Protein AF-A0AAD0VT19-F1 (afdb_monomer_lite)

Structure (mmCIF, N/CA/C/O backbone):
data_AF-A0AAD0VT19-F1
#
_entry.id   AF-A0AAD0VT19-F1
#
loop_
_atom_site.group_PDB
_atom_site.id
_atom_site.type_symbol
_atom_site.label_atom_id
_atom_site.label_alt_id
_atom_site.label_comp_id
_atom_site.label_asym_id
_atom_site.label_entity_id
_atom_site.label_seq_id
_atom_site.pdbx_PDB_ins_code
_atom_site.Cartn_x
_atom_site.Cartn_y
_atom_site.Cartn_z
_atom_site.occupancy
_atom_site.B_iso_or_equiv
_atom_site.auth_seq_id
_atom_site.auth_comp_id
_atom_site.auth_asym_id
_atom_site.auth_atom_id
_atom_site.pdbx_PDB_model_num
ATOM 1 N N . MET A 1 1 ? 23.596 2.247 40.810 1.00 41.59 1 MET A N 1
ATOM 2 C CA . MET A 1 1 ? 23.593 2.130 39.340 1.00 41.59 1 MET A CA 1
ATOM 3 C C . MET A 1 1 ? 22.246 1.527 39.003 1.00 41.59 1 MET A C 1
ATOM 5 O O . MET A 1 1 ? 22.021 0.387 39.373 1.00 41.59 1 MET A O 1
ATOM 9 N N . SER A 1 2 ? 21.302 2.337 38.525 1.00 42.03 2 SER A N 1
ATOM 10 C CA . SER A 1 2 ? 19.960 1.854 38.188 1.00 42.03 2 SER A CA 1
ATOM 11 C C . SER A 1 2 ? 19.934 1.602 36.694 1.00 42.03 2 SER A C 1
ATOM 13 O O . SER A 1 2 ? 19.889 2.554 35.915 1.00 42.03 2 SER A O 1
ATOM 15 N N . ASP A 1 3 ? 20.003 0.331 36.319 1.00 47.75 3 ASP A N 1
ATOM 16 C CA . ASP A 1 3 ? 19.773 -0.107 34.953 1.00 47.75 3 ASP A CA 1
ATOM 17 C C . ASP A 1 3 ? 18.311 0.183 34.607 1.00 47.75 3 ASP A C 1
ATOM 19 O O . ASP A 1 3 ? 17.385 -0.477 35.079 1.00 47.75 3 ASP A O 1
ATOM 23 N N . LYS A 1 4 ? 18.091 1.241 33.822 1.00 51.31 4 LYS A N 1
ATOM 24 C CA . LYS A 1 4 ? 16.814 1.464 33.149 1.00 51.31 4 LYS A CA 1
ATOM 25 C C . LYS A 1 4 ? 16.736 0.448 32.017 1.00 51.31 4 LYS A C 1
ATOM 27 O O . LYS A 1 4 ? 17.218 0.711 30.920 1.00 51.31 4 LYS A O 1
ATOM 32 N N . ILE A 1 5 ? 16.163 -0.715 32.302 1.00 57.84 5 ILE A N 1
ATOM 33 C CA . ILE A 1 5 ? 15.676 -1.611 31.255 1.00 57.84 5 ILE A CA 1
ATOM 34 C C . ILE A 1 5 ? 14.582 -0.821 30.521 1.00 57.84 5 ILE A C 1
ATOM 36 O O . ILE A 1 5 ? 13.631 -0.390 31.181 1.00 57.84 5 ILE A O 1
ATOM 40 N N . PRO A 1 6 ? 14.713 -0.545 29.213 1.00 48.94 6 PRO A N 1
ATOM 41 C CA . PRO A 1 6 ? 13.626 0.061 28.462 1.00 48.94 6 PRO A CA 1
ATOM 42 C C . PRO A 1 6 ? 12.436 -0.895 28.531 1.00 48.94 6 PRO A C 1
ATOM 44 O O . PRO A 1 6 ? 12.586 -2.084 28.254 1.00 48.94 6 PRO A O 1
ATOM 47 N N . ASN A 1 7 ? 11.279 -0.392 28.954 1.00 47.41 7 ASN A N 1
ATOM 48 C CA . ASN A 1 7 ? 10.055 -1.175 28.999 1.00 47.41 7 ASN A CA 1
ATOM 49 C C . ASN A 1 7 ? 9.735 -1.629 27.565 1.00 47.41 7 ASN A C 1
ATOM 51 O O . ASN A 1 7 ? 9.584 -0.780 26.690 1.00 47.41 7 ASN A O 1
ATOM 55 N N . GLU A 1 8 ? 9.641 -2.936 27.304 1.00 49.03 8 GLU A N 1
ATOM 56 C CA . GLU A 1 8 ? 9.376 -3.489 25.960 1.00 49.03 8 GLU A CA 1
ATOM 57 C C . GLU A 1 8 ? 8.073 -2.946 25.338 1.00 49.03 8 GLU A C 1
ATOM 59 O O . GLU A 1 8 ? 7.914 -2.924 24.117 1.00 49.03 8 GLU A O 1
ATOM 64 N N . GLN A 1 9 ? 7.168 -2.416 26.165 1.00 44.31 9 GLN A N 1
ATOM 65 C CA . GLN A 1 9 ? 5.968 -1.705 25.721 1.00 44.31 9 GLN A CA 1
ATOM 66 C C . GLN A 1 9 ? 6.272 -0.336 25.076 1.00 44.31 9 GLN A C 1
ATOM 68 O O . GLN A 1 9 ? 5.651 0.012 24.079 1.00 44.31 9 GLN A O 1
ATOM 73 N N . GLU A 1 10 ? 7.279 0.401 25.555 1.00 39.97 10 GLU A N 1
ATOM 74 C CA . GLU A 1 10 ? 7.649 1.738 25.049 1.00 39.97 10 GLU A CA 1
ATOM 75 C C . GLU A 1 10 ? 8.490 1.661 23.757 1.00 39.97 10 GLU A C 1
ATOM 77 O O . GLU A 1 10 ? 8.476 2.568 22.920 1.00 39.97 10 GLU A O 1
ATOM 82 N N . THR A 1 11 ? 9.218 0.556 23.560 1.00 42.25 11 THR A N 1
ATOM 83 C CA . THR A 1 11 ? 10.018 0.298 22.350 1.00 42.25 11 THR A CA 1
ATOM 84 C C . THR A 1 11 ? 9.158 -0.124 21.158 1.00 42.25 11 THR A C 1
ATOM 86 O O . THR A 1 11 ? 9.530 0.132 20.014 1.00 42.25 11 THR A O 1
ATOM 89 N N . THR A 1 12 ? 7.994 -0.726 21.410 1.00 41.53 12 THR A N 1
ATOM 90 C CA . THR A 1 12 ? 7.072 -1.190 20.361 1.00 41.53 12 THR A CA 1
ATOM 91 C C . THR A 1 12 ? 6.169 -0.054 19.855 1.00 41.53 12 THR A C 1
ATOM 93 O O . THR A 1 12 ? 5.884 0.027 18.660 1.00 41.53 12 THR A O 1
ATOM 96 N N . GLU A 1 13 ? 5.824 0.903 20.726 1.00 40.66 13 GLU A N 1
ATOM 97 C CA . GLU A 1 13 ? 5.010 2.090 20.406 1.00 40.66 13 GLU A CA 1
ATOM 98 C C . GLU A 1 13 ? 5.676 3.078 19.431 1.00 40.66 13 GLU A C 1
ATOM 100 O O . GLU A 1 13 ? 4.986 3.838 18.751 1.00 40.66 13 GLU A O 1
ATOM 105 N N . ARG A 1 14 ? 7.012 3.075 19.308 1.00 40.44 14 ARG A N 1
ATOM 106 C CA . ARG A 1 14 ? 7.734 3.996 18.406 1.00 40.44 14 ARG A CA 1
ATOM 107 C C . ARG A 1 14 ? 8.129 3.409 17.053 1.00 40.44 14 ARG A C 1
ATOM 109 O O . ARG A 1 14 ? 8.577 4.168 16.197 1.00 40.44 14 ARG A O 1
ATOM 116 N N . VAL A 1 15 ? 7.969 2.102 16.839 1.00 46.94 15 VAL A N 1
ATOM 117 C CA . VAL A 1 15 ? 8.497 1.418 15.639 1.00 46.94 15 VAL A CA 1
ATOM 118 C C . VAL A 1 15 ? 7.383 0.915 14.695 1.00 46.94 15 VAL A C 1
ATOM 120 O O . VAL A 1 15 ? 7.654 0.699 13.519 1.00 46.94 15 VAL A O 1
ATOM 123 N N . TYR A 1 16 ? 6.119 0.848 15.148 1.00 43.94 16 TYR A N 1
ATOM 124 C CA . TYR A 1 16 ? 4.964 0.287 14.407 1.00 43.94 16 TYR A CA 1
ATOM 125 C C . TYR A 1 16 ? 3.717 1.194 14.378 1.00 43.94 16 TYR A C 1
ATOM 127 O O . TYR A 1 16 ? 2.593 0.708 14.421 1.00 43.94 16 TYR A O 1
ATOM 135 N N . GLY A 1 17 ? 3.895 2.515 14.350 1.00 48.62 17 GLY A N 1
ATOM 136 C CA . GLY A 1 17 ? 2.885 3.515 14.740 1.00 48.62 17 GLY A CA 1
ATOM 137 C C . GLY A 1 17 ? 1.573 3.664 13.943 1.00 48.62 17 GLY A C 1
ATOM 138 O O . GLY A 1 17 ? 1.091 4.787 13.877 1.00 48.62 17 GLY A O 1
ATOM 139 N N . CYS A 1 18 ? 0.991 2.615 13.360 1.00 70.56 18 CYS A N 1
ATOM 140 C CA . CYS A 1 18 ? -0.429 2.541 13.001 1.00 70.56 18 CYS A CA 1
ATOM 141 C C . CYS A 1 18 ? -0.787 1.078 12.675 1.00 70.56 18 CYS A C 1
ATOM 143 O O . CYS A 1 18 ? -0.039 0.415 11.954 1.00 70.56 18 CYS A O 1
ATOM 145 N N . ALA A 1 19 ? -1.931 0.572 13.146 1.00 89.88 19 ALA A N 1
ATOM 146 C CA . ALA A 1 19 ? -2.447 -0.739 12.735 1.00 89.88 19 ALA A CA 1
ATOM 147 C C . ALA A 1 19 ? -2.610 -0.844 11.199 1.00 89.88 19 ALA A C 1
ATOM 149 O O . ALA A 1 19 ? -2.417 -1.914 10.625 1.00 89.88 19 ALA A O 1
ATOM 150 N N . ILE A 1 20 ? -2.816 0.291 10.520 1.00 93.12 20 ILE A N 1
ATOM 151 C CA . ILE A 1 20 ? -2.790 0.405 9.057 1.00 93.12 20 ILE A CA 1
ATOM 152 C C . ILE A 1 20 ? -1.402 0.085 8.487 1.00 93.12 20 ILE A C 1
ATOM 154 O O . ILE A 1 20 ? -1.311 -0.616 7.487 1.00 93.12 20 ILE A O 1
ATOM 158 N N . THR A 1 21 ? -0.304 0.543 9.102 1.00 95.06 21 THR A N 1
ATOM 159 C CA . THR A 1 21 ? 1.059 0.228 8.626 1.00 95.06 21 THR A CA 1
ATOM 160 C C . THR A 1 21 ? 1.273 -1.281 8.578 1.00 95.06 21 THR A C 1
ATOM 162 O O . THR A 1 21 ? 1.787 -1.796 7.587 1.00 95.06 21 THR A O 1
ATOM 165 N N . ALA A 1 22 ? 0.864 -1.992 9.634 1.00 94.44 22 ALA A N 1
ATOM 166 C CA . ALA A 1 22 ? 0.950 -3.447 9.682 1.00 94.44 22 ALA A CA 1
ATOM 167 C C . ALA A 1 22 ? 0.096 -4.089 8.578 1.00 94.44 22 ALA A C 1
ATOM 169 O O . ALA A 1 22 ? 0.621 -4.889 7.804 1.00 94.44 22 ALA A O 1
ATOM 170 N N . ALA A 1 23 ? -1.161 -3.656 8.432 1.00 96.06 23 ALA A N 1
ATOM 171 C CA . ALA A 1 23 ? -2.057 -4.138 7.383 1.00 96.06 23 ALA A CA 1
ATOM 172 C C . ALA A 1 23 ? -1.467 -3.936 5.975 1.00 96.06 23 ALA A C 1
ATOM 174 O O . ALA A 1 23 ? -1.476 -4.854 5.159 1.00 96.06 23 ALA A O 1
ATOM 175 N N . VAL A 1 24 ? -0.884 -2.766 5.693 1.00 97.25 24 VAL A N 1
ATOM 176 C CA . VAL A 1 24 ? -0.245 -2.459 4.403 1.00 97.25 24 VAL A CA 1
ATOM 177 C C . VAL A 1 24 ? 0.985 -3.332 4.166 1.00 97.25 24 VAL A C 1
ATOM 179 O O . VAL A 1 24 ? 1.164 -3.847 3.065 1.00 97.25 24 VAL A O 1
ATOM 182 N N . ILE A 1 25 ? 1.828 -3.537 5.181 1.00 97.56 25 ILE A N 1
ATOM 183 C CA . ILE A 1 25 ? 2.981 -4.442 5.073 1.00 97.56 25 ILE A CA 1
ATOM 184 C C . ILE A 1 25 ? 2.512 -5.862 4.739 1.00 97.56 25 ILE A C 1
ATOM 186 O O . ILE A 1 25 ? 3.105 -6.516 3.879 1.00 97.56 25 ILE A O 1
ATOM 190 N N . ASP A 1 26 ? 1.459 -6.340 5.396 1.00 97.75 26 ASP A N 1
ATOM 191 C CA . ASP A 1 26 ? 0.927 -7.676 5.152 1.00 97.75 26 ASP A CA 1
ATOM 192 C C . A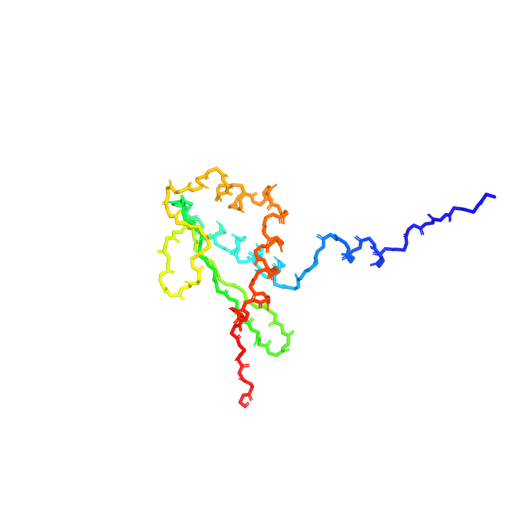SP A 1 26 ? 0.275 -7.791 3.767 1.00 97.75 26 ASP A C 1
ATOM 194 O O . ASP A 1 26 ? 0.503 -8.788 3.081 1.00 97.75 26 ASP A O 1
ATOM 198 N N . ALA A 1 27 ? -0.396 -6.741 3.281 1.00 98.06 27 ALA A N 1
ATOM 199 C CA . ALA A 1 27 ? -0.889 -6.661 1.905 1.00 98.06 27 ALA A CA 1
ATOM 200 C C . ALA A 1 27 ? 0.249 -6.743 0.873 1.00 98.06 27 ALA A C 1
ATOM 202 O O . ALA A 1 27 ? 0.149 -7.482 -0.107 1.00 98.06 27 ALA A O 1
ATOM 203 N N . ILE A 1 28 ? 1.366 -6.044 1.113 1.00 98.38 28 ILE A N 1
ATOM 204 C CA . ILE A 1 28 ? 2.551 -6.103 0.244 1.00 98.38 28 ILE A CA 1
ATOM 205 C C . ILE A 1 28 ? 3.148 -7.515 0.252 1.00 98.38 28 ILE A C 1
ATOM 207 O O . ILE A 1 28 ? 3.495 -8.047 -0.805 1.00 98.38 28 ILE A O 1
ATOM 211 N N . LYS A 1 29 ? 3.254 -8.160 1.420 1.00 98.25 29 LYS A N 1
ATOM 212 C CA . LYS A 1 29 ? 3.722 -9.552 1.510 1.00 98.25 29 LYS A CA 1
ATOM 213 C C . LYS A 1 29 ? 2.803 -10.509 0.750 1.00 98.25 29 LYS A C 1
ATOM 215 O O . LYS A 1 29 ? 3.321 -11.351 0.017 1.00 98.25 29 LYS A O 1
ATOM 220 N N . ASP A 1 30 ? 1.481 -10.383 0.892 1.00 98.31 30 ASP A N 1
ATOM 221 C CA . ASP A 1 30 ? 0.512 -11.205 0.153 1.00 98.31 30 ASP A CA 1
ATOM 222 C C . ASP A 1 30 ? 0.669 -11.001 -1.359 1.00 98.31 30 ASP A C 1
ATOM 224 O O . ASP A 1 30 ? 0.863 -11.973 -2.093 1.00 98.31 30 ASP A O 1
ATOM 228 N N . TYR A 1 31 ? 0.725 -9.7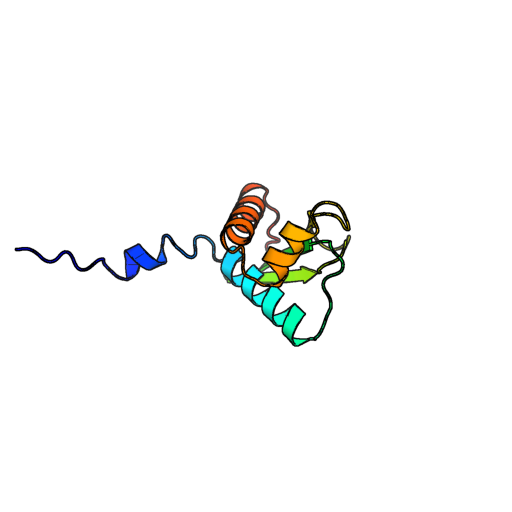45 -1.814 1.00 98.06 31 TYR A N 1
ATOM 229 C CA . TYR A 1 31 ? 0.963 -9.390 -3.216 1.00 98.06 31 TYR A CA 1
ATOM 230 C C . TYR A 1 31 ? 2.229 -10.069 -3.771 1.00 98.06 31 TYR A C 1
ATOM 232 O O . TYR A 1 31 ? 2.193 -10.705 -4.829 1.00 98.06 31 TYR A O 1
ATOM 240 N N . LYS A 1 32 ? 3.343 -10.018 -3.025 1.00 96.75 32 LYS A N 1
ATOM 241 C CA . LYS A 1 32 ? 4.604 -10.686 -3.397 1.00 96.75 32 LYS A CA 1
ATOM 242 C C . LYS A 1 32 ? 4.493 -12.205 -3.392 1.00 96.75 32 LYS A C 1
ATOM 244 O O . LYS A 1 32 ? 5.042 -12.855 -4.279 1.00 96.75 32 LYS A O 1
ATOM 249 N N . SER A 1 33 ? 3.796 -12.781 -2.414 1.00 97.62 33 SER A N 1
ATOM 250 C CA . SER A 1 33 ? 3.629 -14.234 -2.294 1.00 97.62 33 SER A CA 1
ATOM 251 C C . SER A 1 33 ? 2.896 -14.841 -3.495 1.00 97.62 33 SER A C 1
ATOM 253 O O . SER A 1 33 ? 3.163 -15.978 -3.878 1.00 97.62 33 SER A O 1
ATOM 255 N N . ARG A 1 34 ? 2.040 -14.044 -4.147 1.00 97.00 34 ARG A N 1
ATOM 256 C CA . ARG A 1 34 ? 1.323 -14.393 -5.381 1.00 97.00 34 ARG A CA 1
ATOM 257 C C . ARG A 1 34 ? 2.177 -14.252 -6.647 1.00 97.00 34 ARG A C 1
ATOM 259 O O . ARG A 1 34 ? 1.711 -14.585 -7.734 1.00 97.00 34 ARG A O 1
ATOM 266 N N . GLY A 1 35 ? 3.420 -13.781 -6.524 1.00 97.00 35 GLY A N 1
ATOM 267 C CA . GLY A 1 35 ? 4.360 -13.615 -7.634 1.00 97.00 35 GLY A CA 1
ATOM 268 C C . GLY A 1 35 ? 4.049 -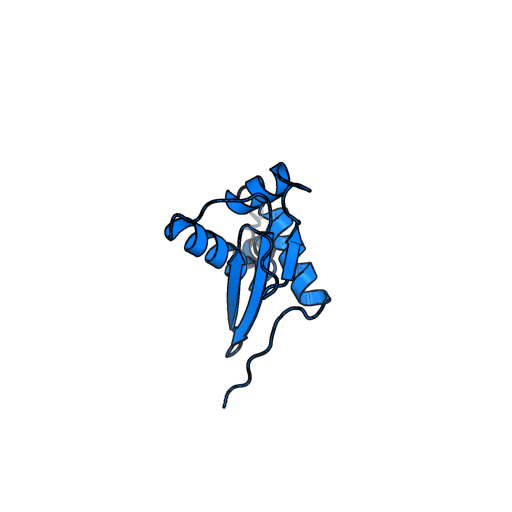12.426 -8.545 1.00 97.00 35 GLY A C 1
ATOM 269 O O . GLY A 1 35 ? 4.504 -12.398 -9.689 1.00 97.00 35 GLY A O 1
ATOM 270 N N . TRP A 1 36 ? 3.257 -11.461 -8.077 1.00 97.31 36 TRP A N 1
ATOM 271 C CA . TRP A 1 36 ? 2.897 -10.296 -8.876 1.00 97.31 36 TRP A CA 1
ATOM 272 C C . TRP A 1 36 ? 4.043 -9.274 -8.934 1.00 97.31 36 TRP A C 1
ATOM 274 O O . TRP A 1 36 ? 4.688 -9.018 -7.918 1.00 97.31 36 TRP A O 1
ATOM 284 N N . PRO A 1 37 ? 4.328 -8.685 -10.112 1.00 95.00 37 PRO A N 1
ATOM 285 C CA . PRO A 1 37 ? 5.478 -7.807 -10.287 1.00 95.00 37 PRO A CA 1
ATOM 286 C C . PRO A 1 37 ? 5.215 -6.388 -9.773 1.00 95.00 37 PRO A C 1
ATOM 288 O O . PRO A 1 37 ? 4.071 -5.929 -9.716 1.00 95.00 37 PRO A O 1
ATOM 291 N N . ASN A 1 38 ? 6.305 -5.672 -9.498 1.00 95.31 38 ASN A N 1
ATOM 292 C CA . ASN A 1 38 ? 6.303 -4.220 -9.377 1.00 95.31 38 ASN A CA 1
ATOM 293 C C . ASN A 1 38 ? 6.292 -3.583 -10.779 1.00 95.31 38 ASN A C 1
ATOM 295 O O . ASN A 1 38 ? 7.211 -3.824 -11.563 1.00 95.31 38 ASN A O 1
ATOM 299 N N . ARG A 1 39 ? 5.263 -2.791 -11.102 1.00 94.75 39 ARG A N 1
ATOM 300 C CA . ARG A 1 39 ? 5.126 -2.055 -12.373 1.00 94.75 39 ARG A CA 1
ATOM 301 C C . ARG A 1 39 ? 5.418 -0.558 -12.232 1.00 94.75 39 ARG A C 1
ATOM 303 O O . ARG A 1 39 ? 5.163 0.192 -1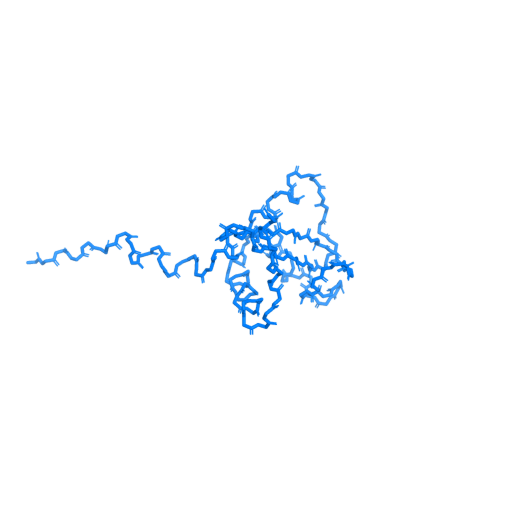3.161 1.00 94.75 39 ARG A O 1
ATOM 310 N N . GLY A 1 40 ? 5.967 -0.130 -11.096 1.00 93.50 40 GLY A N 1
ATOM 311 C CA . GLY A 1 40 ? 6.419 1.244 -10.881 1.00 93.50 40 GLY A CA 1
ATOM 312 C C . GLY A 1 40 ? 5.358 2.197 -10.334 1.00 93.50 40 GLY A C 1
ATOM 313 O O . GLY A 1 40 ? 5.685 3.355 -10.115 1.00 93.50 40 GLY A O 1
ATOM 314 N N . GLY A 1 41 ? 4.132 1.729 -10.081 1.00 96.06 41 GLY A N 1
ATOM 315 C CA . GLY A 1 41 ? 3.107 2.461 -9.328 1.00 96.06 41 GLY A CA 1
ATOM 316 C C . GLY A 1 41 ? 2.875 1.848 -7.947 1.00 96.06 41 GLY A C 1
ATOM 317 O O . GLY A 1 41 ? 3.350 0.748 -7.663 1.00 96.06 41 GLY A O 1
ATOM 318 N N . PHE A 1 42 ? 2.125 2.536 -7.089 1.00 97.69 42 PHE A N 1
ATOM 319 C CA . PHE A 1 42 ? 1.643 1.976 -5.826 1.00 97.69 42 PHE A CA 1
ATOM 320 C C . PHE A 1 42 ? 0.251 2.513 -5.513 1.00 97.69 42 PHE A C 1
ATOM 322 O O . PHE A 1 42 ? 0.068 3.717 -5.316 1.00 97.69 42 PHE A O 1
ATOM 329 N N . SER A 1 43 ? -0.709 1.601 -5.433 1.00 97.81 43 SER A N 1
ATOM 330 C CA . SER A 1 43 ? -2.093 1.880 -5.067 1.00 97.81 43 SER A CA 1
ATOM 331 C C . SER A 1 43 ? -2.476 1.021 -3.867 1.00 97.81 43 SER A C 1
ATOM 333 O O . SER A 1 43 ? -2.035 -0.126 -3.757 1.00 97.81 43 SER A O 1
ATOM 335 N N . VAL A 1 44 ? -3.266 1.564 -2.946 1.00 97.50 44 VAL A N 1
ATOM 336 C CA . VAL A 1 44 ? -3.636 0.884 -1.701 1.00 97.50 44 VAL A CA 1
ATOM 337 C C . VAL A 1 44 ? -5.064 1.232 -1.302 1.00 97.50 44 VAL A C 1
ATOM 339 O O . VAL A 1 44 ? -5.516 2.361 -1.481 1.00 97.50 44 VAL A O 1
ATOM 342 N N . ALA A 1 45 ? -5.780 0.255 -0.763 1.00 96.81 45 ALA A N 1
ATOM 343 C CA . ALA A 1 45 ? -7.061 0.456 -0.103 1.00 96.81 45 ALA A CA 1
ATOM 344 C C . ALA A 1 45 ? -7.020 -0.216 1.267 1.00 96.81 45 ALA A C 1
ATOM 346 O O . ALA A 1 45 ? -6.410 -1.279 1.418 1.00 96.81 45 ALA A O 1
ATOM 347 N N . VAL A 1 46 ? -7.653 0.421 2.250 1.00 95.50 46 VAL A N 1
ATOM 348 C CA . VAL A 1 46 ? -7.681 -0.038 3.637 1.00 95.50 46 VAL A CA 1
ATOM 349 C C . VAL A 1 46 ? -9.120 -0.017 4.127 1.00 95.50 46 VAL A C 1
ATOM 351 O O . VAL A 1 46 ? -9.785 1.013 4.047 1.00 95.50 46 VAL A O 1
ATOM 354 N N . ASP A 1 47 ? -9.569 -1.144 4.659 1.00 94.00 47 ASP A N 1
ATOM 355 C CA . ASP A 1 47 ? -10.875 -1.320 5.275 1.00 94.00 47 AS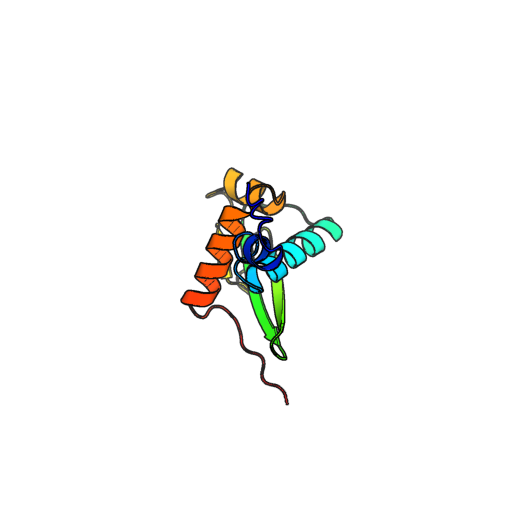P A CA 1
ATOM 356 C C . ASP A 1 47 ? -10.708 -1.484 6.794 1.00 94.00 47 ASP A C 1
ATOM 358 O O . ASP A 1 47 ? -9.772 -2.141 7.257 1.00 94.00 47 ASP A O 1
ATOM 362 N N . LEU A 1 48 ? -11.618 -0.901 7.573 1.00 91.75 48 LEU A N 1
ATOM 363 C CA . LEU A 1 48 ? -11.773 -1.154 9.004 1.00 91.75 48 LEU A CA 1
ATOM 364 C C . LEU A 1 48 ? -13.013 -2.030 9.201 1.00 91.75 48 LEU A C 1
ATOM 366 O O . LEU A 1 48 ? -14.136 -1.564 8.998 1.00 91.75 48 LEU A O 1
ATOM 370 N N . VAL A 1 49 ? -12.799 -3.285 9.596 1.00 90.94 49 VAL A N 1
ATOM 371 C CA . VAL A 1 49 ? -13.843 -4.301 9.803 1.00 90.94 49 VAL A CA 1
ATOM 372 C C . VAL A 1 49 ? -13.713 -4.813 11.228 1.00 90.94 49 VAL A C 1
ATOM 374 O O . VAL A 1 49 ? -12.626 -5.222 11.625 1.00 90.94 49 VAL A O 1
ATOM 377 N N . ASP A 1 50 ? -14.783 -4.758 12.024 1.00 87.31 50 ASP A N 1
ATOM 378 C CA . ASP A 1 50 ? -14.764 -5.241 13.416 1.00 87.31 50 ASP A CA 1
ATOM 379 C C . ASP A 1 50 ? -13.640 -4.643 14.299 1.00 87.31 50 ASP A C 1
ATOM 381 O O . ASP A 1 50 ? -13.183 -5.250 15.265 1.00 87.31 50 ASP A O 1
ATOM 385 N N . GLY A 1 51 ? -13.190 -3.419 13.993 1.00 85.44 51 GLY A N 1
ATOM 386 C CA . GLY A 1 51 ? -12.089 -2.763 14.713 1.00 85.44 51 GLY A CA 1
ATOM 387 C C . GLY A 1 51 ? -10.685 -3.219 14.291 1.00 85.44 51 GLY A C 1
ATOM 388 O O . GLY A 1 51 ? -9.701 -2.771 14.879 1.00 85.44 51 GLY A O 1
ATOM 389 N N . GLU A 1 52 ? -10.579 -4.058 13.261 1.00 90.50 52 GLU A N 1
ATOM 390 C CA . GLU A 1 52 ? -9.327 -4.515 12.664 1.00 90.50 52 GLU A CA 1
ATOM 391 C C . GLU A 1 52 ? -9.128 -3.921 11.265 1.00 90.50 52 GLU A C 1
ATOM 393 O O . GLU A 1 52 ? -10.064 -3.787 10.476 1.00 90.50 52 GLU A O 1
ATOM 398 N N . TYR A 1 53 ? -7.884 -3.556 10.956 1.00 92.75 53 TYR A N 1
ATOM 399 C CA . TYR A 1 53 ? -7.528 -2.989 9.661 1.00 92.75 53 TYR A CA 1
ATOM 400 C C . TYR A 1 53 ? -7.098 -4.080 8.689 1.00 92.75 53 TYR A C 1
ATOM 402 O O . TYR A 1 53 ? -6.200 -4.872 8.977 1.00 92.75 53 TYR A O 1
ATOM 410 N N . TYR A 1 54 ? -7.673 -4.038 7.497 1.00 94.69 54 TYR A N 1
ATOM 411 C CA . TYR A 1 54 ? -7.348 -4.907 6.380 1.00 94.69 54 TYR A CA 1
ATOM 412 C C . TYR A 1 54 ? -6.905 -4.044 5.213 1.00 94.69 54 TYR A C 1
ATOM 414 O O . TYR A 1 54 ? -7.535 -3.036 4.920 1.00 94.69 54 TYR A O 1
ATOM 422 N N . ALA A 1 55 ? -5.823 -4.419 4.538 1.00 96.44 55 ALA A N 1
ATOM 423 C CA . ALA A 1 55 ? -5.357 -3.682 3.375 1.00 96.44 55 ALA A CA 1
ATOM 424 C C . ALA A 1 55 ? -5.232 -4.593 2.158 1.00 96.44 55 ALA A C 1
ATOM 426 O O . ALA A 1 55 ? -4.916 -5.779 2.258 1.00 96.44 55 ALA A O 1
ATOM 427 N N . ARG A 1 56 ? -5.430 -3.994 0.990 1.00 97.50 56 ARG A N 1
ATOM 428 C CA . ARG A 1 56 ? -5.080 -4.552 -0.315 1.00 97.50 56 ARG A CA 1
ATOM 429 C C . ARG A 1 56 ? -4.226 -3.532 -1.050 1.00 97.50 56 ARG A C 1
ATOM 431 O O . ARG A 1 56 ? -4.420 -2.329 -0.889 1.00 97.50 56 ARG A O 1
ATOM 438 N N . CYS A 1 57 ? -3.276 -4.003 -1.844 1.00 98.00 57 CYS A N 1
ATOM 439 C CA . CYS A 1 57 ? -2.410 -3.125 -2.617 1.00 98.00 57 CYS A CA 1
ATOM 440 C C . CYS A 1 57 ? -2.210 -3.629 -4.043 1.00 98.00 57 CYS A C 1
ATOM 442 O O . CYS A 1 57 ? -2.347 -4.821 -4.321 1.00 98.00 57 CYS A O 1
ATOM 444 N N . SER A 1 58 ? -1.804 -2.713 -4.912 1.00 97.94 58 SER A N 1
ATOM 445 C CA . SER A 1 58 ? -1.296 -2.987 -6.247 1.00 97.94 58 SER A CA 1
ATOM 446 C C . SER A 1 58 ? -0.002 -2.213 -6.475 1.00 97.94 58 SER A C 1
ATOM 448 O O . SER A 1 58 ? 0.134 -1.078 -6.018 1.00 97.94 58 SER A O 1
ATOM 450 N N . PHE A 1 59 ? 0.940 -2.804 -7.211 1.00 97.44 59 PHE A N 1
ATOM 451 C CA . PHE A 1 59 ? 2.147 -2.111 -7.668 1.00 97.44 59 PHE A CA 1
ATOM 452 C C . PHE A 1 59 ? 2.013 -1.626 -9.119 1.00 97.44 59 PHE A C 1
ATOM 454 O O . PHE A 1 59 ? 2.917 -1.791 -9.936 1.00 97.44 59 PHE A O 1
ATOM 461 N N . SER A 1 60 ? 0.846 -1.069 -9.433 1.00 96.06 60 SER A N 1
ATOM 462 C CA . SER A 1 60 ? 0.461 -0.398 -10.678 1.00 96.06 60 SER A CA 1
ATOM 463 C C . SER A 1 60 ? -0.531 0.721 -10.344 1.00 96.06 60 SER A C 1
ATOM 465 O O . SER A 1 60 ? -0.970 0.836 -9.193 1.00 96.06 60 SER A O 1
ATOM 467 N N . ASN A 1 61 ? -0.925 1.518 -11.335 1.00 95.94 61 ASN A N 1
ATOM 468 C CA . ASN A 1 61 ? -2.074 2.413 -11.172 1.00 95.94 61 ASN A CA 1
ATOM 469 C C . ASN A 1 61 ? -3.360 1.571 -11.150 1.00 95.94 61 ASN A C 1
ATOM 471 O O . ASN A 1 61 ? -3.723 0.981 -12.167 1.00 95.94 61 ASN A O 1
ATOM 475 N N . ASP A 1 62 ? -4.018 1.484 -9.996 1.00 96.50 62 ASP A N 1
ATOM 476 C CA . ASP A 1 62 ? -5.300 0.797 -9.823 1.00 96.50 62 ASP A CA 1
ATOM 477 C C . ASP A 1 62 ? -6.349 1.838 -9.424 1.00 96.50 62 ASP A C 1
ATOM 479 O O . ASP A 1 62 ? -6.287 2.397 -8.331 1.00 96.50 62 ASP A O 1
ATOM 483 N N . GLU A 1 63 ? -7.270 2.143 -10.339 1.00 94.50 63 GLU A N 1
ATOM 484 C CA . GLU A 1 63 ? -8.281 3.194 -10.157 1.00 94.50 63 GLU A CA 1
ATOM 485 C C . GLU A 1 63 ? -9.380 2.802 -9.151 1.00 94.50 63 GLU A C 1
ATOM 487 O O . GLU A 1 63 ? -10.117 3.675 -8.695 1.00 94.50 63 GLU A O 1
ATOM 492 N N . ASP A 1 64 ? -9.448 1.526 -8.747 1.00 94.50 64 ASP A N 1
ATOM 493 C CA . ASP A 1 64 ? -10.337 1.040 -7.682 1.00 94.50 64 ASP A CA 1
ATOM 494 C C . ASP A 1 64 ? -9.709 1.184 -6.278 1.00 94.50 64 ASP A C 1
ATOM 496 O O . ASP A 1 64 ? -10.287 0.741 -5.275 1.00 94.50 64 ASP A O 1
ATOM 500 N N . MET A 1 65 ? -8.498 1.742 -6.188 1.00 96.06 65 MET A N 1
ATOM 501 C CA . MET A 1 65 ? -7.751 1.986 -4.955 1.00 96.06 65 MET A CA 1
ATOM 502 C C . MET A 1 65 ? -7.213 3.423 -4.920 1.00 96.06 65 MET A C 1
ATOM 504 O O . MET A 1 65 ? -7.155 4.125 -5.930 1.00 96.06 65 MET A O 1
ATOM 508 N N . THR A 1 66 ? -6.752 3.870 -3.753 1.00 95.81 66 THR A N 1
ATOM 509 C CA . THR A 1 66 ? -6.063 5.157 -3.651 1.00 95.81 66 THR A CA 1
ATOM 510 C C . THR A 1 66 ? -4.666 5.041 -4.255 1.00 95.81 66 THR A C 1
ATOM 512 O O . THR A 1 66 ? -3.816 4.312 -3.739 1.00 95.81 66 THR A O 1
ATOM 515 N N . ILE A 1 67 ? -4.413 5.775 -5.342 1.00 95.69 67 ILE A N 1
ATOM 516 C CA . ILE A 1 67 ? -3.097 5.851 -5.993 1.00 95.69 67 ILE A CA 1
ATOM 517 C C . ILE A 1 67 ? -2.177 6.747 -5.154 1.00 95.69 67 ILE A C 1
ATOM 519 O O . ILE A 1 67 ? -2.364 7.963 -5.105 1.00 95.69 67 ILE A O 1
ATOM 523 N N . MET A 1 68 ? -1.163 6.150 -4.527 1.00 94.94 68 MET A N 1
ATOM 524 C CA . MET A 1 68 ? -0.159 6.859 -3.723 1.00 94.94 68 MET A CA 1
ATOM 525 C C . MET A 1 68 ? 1.004 7.364 -4.574 1.00 94.94 68 MET A C 1
ATOM 527 O O . MET A 1 68 ? 1.444 8.498 -4.401 1.00 94.94 68 MET A O 1
ATOM 531 N N . TYR A 1 69 ? 1.470 6.530 -5.506 1.00 96.19 69 TYR A N 1
ATOM 532 C CA . TYR A 1 69 ? 2.486 6.883 -6.498 1.00 96.19 69 TYR A CA 1
ATOM 533 C C . TYR A 1 69 ? 2.043 6.397 -7.863 1.00 96.19 69 TYR A C 1
ATOM 535 O O . TYR A 1 69 ? 1.545 5.274 -8.001 1.00 96.19 69 TYR A O 1
ATOM 543 N N . ARG A 1 70 ? 2.238 7.245 -8.870 1.00 94.56 70 ARG A N 1
ATOM 544 C CA . ARG A 1 70 ? 1.909 6.897 -10.247 1.00 94.56 70 ARG A CA 1
ATOM 545 C C . ARG A 1 70 ? 3.033 6.068 -10.855 1.00 94.56 70 ARG A C 1
ATOM 547 O O . ARG A 1 70 ? 4.192 6.167 -10.464 1.00 94.56 70 ARG A O 1
ATOM 554 N N . GLU A 1 71 ? 2.677 5.259 -11.841 1.00 91.88 71 GLU A N 1
ATOM 555 C CA . GLU A 1 71 ? 3.669 4.593 -12.684 1.00 91.88 71 GLU A CA 1
ATOM 556 C C . GLU A 1 71 ? 4.698 5.587 -13.243 1.00 91.88 71 GLU A C 1
ATOM 558 O O . GLU A 1 71 ? 4.355 6.699 -13.652 1.00 91.88 71 GLU A O 1
ATOM 563 N N . ASP A 1 72 ? 5.962 5.165 -13.234 1.00 86.94 72 ASP A N 1
ATOM 564 C CA . ASP A 1 72 ? 7.129 5.882 -13.759 1.00 86.94 72 ASP A CA 1
ATOM 565 C C . ASP A 1 72 ? 7.451 7.249 -13.117 1.00 86.94 72 ASP A C 1
ATOM 567 O O . ASP A 1 72 ? 8.362 7.936 -13.586 1.00 86.94 72 ASP A O 1
ATOM 571 N N . THR A 1 73 ? 6.774 7.657 -12.034 1.00 85.19 73 THR A N 1
ATOM 572 C CA . THR A 1 73 ? 7.082 8.927 -11.345 1.00 85.19 73 THR A CA 1
ATOM 573 C C . THR A 1 73 ? 8.115 8.769 -10.236 1.00 85.19 73 THR A C 1
ATOM 575 O O . THR A 1 73 ? 9.034 9.581 -10.140 1.00 85.19 73 THR A O 1
ATOM 578 N N . GLU A 1 74 ? 8.014 7.712 -9.425 1.00 89.06 74 GLU A N 1
ATOM 579 C CA . GLU A 1 74 ? 8.903 7.473 -8.280 1.00 89.06 74 GLU A CA 1
ATOM 580 C C . GLU A 1 74 ? 9.418 6.022 -8.214 1.00 89.06 74 GLU A C 1
ATOM 582 O O . GLU A 1 74 ? 9.370 5.371 -7.170 1.00 89.06 74 GLU A O 1
ATOM 587 N N . THR A 1 75 ? 9.948 5.497 -9.324 1.00 89.44 75 THR A N 1
ATOM 588 C CA . THR A 1 75 ? 10.333 4.077 -9.468 1.00 89.44 75 THR A CA 1
ATOM 589 C C . THR A 1 75 ? 11.238 3.549 -8.348 1.00 89.44 75 THR A C 1
ATOM 591 O O . THR A 1 75 ? 11.017 2.442 -7.854 1.00 89.44 75 THR A O 1
ATOM 594 N N . GLU A 1 76 ? 12.240 4.317 -7.906 1.00 94.75 76 GLU A N 1
ATOM 595 C CA . GLU A 1 76 ? 13.133 3.909 -6.807 1.00 94.75 76 GLU A CA 1
ATOM 596 C C . GLU A 1 76 ? 12.395 3.822 -5.464 1.00 94.75 76 GLU A C 1
ATOM 598 O O . GLU A 1 76 ? 12.559 2.854 -4.717 1.00 94.75 76 GLU A O 1
ATOM 603 N N . LEU A 1 77 ? 11.533 4.799 -5.177 1.00 95.44 77 LEU A N 1
ATOM 604 C CA . LEU A 1 77 ? 10.732 4.834 -3.957 1.00 95.44 77 LEU A CA 1
ATOM 605 C C . LEU A 1 77 ? 9.734 3.674 -3.932 1.00 95.44 77 LEU A C 1
ATOM 607 O O . LEU A 1 77 ? 9.686 2.931 -2.952 1.00 95.44 77 LEU A O 1
ATOM 611 N N . VAL A 1 78 ? 9.004 3.465 -5.029 1.00 97.19 78 VAL A N 1
ATOM 612 C CA . VAL A 1 78 ? 8.054 2.356 -5.181 1.00 97.19 78 VAL A CA 1
ATOM 613 C C . VAL A 1 78 ? 8.765 1.011 -5.047 1.00 97.19 78 VAL A C 1
ATOM 615 O O . VAL A 1 78 ? 8.269 0.118 -4.364 1.00 97.19 78 VAL A O 1
ATOM 618 N N . THR A 1 79 ? 9.966 0.872 -5.616 1.00 97.56 79 THR A N 1
ATOM 619 C CA . THR A 1 79 ? 10.794 -0.332 -5.433 1.00 97.56 79 THR A CA 1
ATOM 620 C C . THR A 1 79 ? 11.168 -0.537 -3.967 1.00 97.56 79 THR A C 1
ATOM 622 O O . THR A 1 79 ? 11.037 -1.644 -3.452 1.00 97.56 79 THR A O 1
ATOM 625 N N . SER A 1 80 ? 11.545 0.523 -3.249 1.00 97.69 80 SER A N 1
ATOM 626 C CA . SER A 1 80 ? 11.865 0.428 -1.819 1.00 97.69 80 SER A CA 1
ATOM 627 C C . SER A 1 80 ? 10.661 0.042 -0.941 1.00 97.69 80 SER A C 1
ATOM 629 O O . SER A 1 80 ? 10.826 -0.645 0.071 1.00 97.69 80 SER A O 1
ATOM 631 N N . ILE A 1 81 ? 9.444 0.426 -1.347 1.00 97.50 81 ILE A N 1
ATOM 632 C CA . ILE A 1 81 ? 8.187 0.007 -0.710 1.00 97.50 81 ILE A CA 1
ATOM 633 C C . ILE A 1 81 ? 7.900 -1.462 -1.031 1.00 97.50 81 ILE A C 1
ATOM 635 O O . ILE A 1 81 ? 7.655 -2.247 -0.116 1.00 97.50 81 ILE A O 1
ATOM 639 N N . TYR A 1 82 ? 7.994 -1.854 -2.307 1.00 97.94 82 TYR A N 1
ATOM 640 C CA . TYR A 1 82 ? 7.816 -3.238 -2.756 1.00 97.94 82 TYR A CA 1
ATOM 641 C C . TYR A 1 82 ? 8.765 -4.194 -2.034 1.00 97.94 82 TYR A C 1
ATOM 643 O O . TYR A 1 82 ? 8.376 -5.283 -1.616 1.00 97.94 82 TYR A O 1
ATOM 651 N N . ASP A 1 83 ? 10.016 -3.792 -1.835 1.00 97.62 83 ASP A N 1
ATOM 652 C CA . ASP A 1 83 ? 11.017 -4.600 -1.145 1.00 97.62 83 ASP A CA 1
ATOM 653 C C . ASP A 1 83 ? 10.987 -4.486 0.376 1.00 97.62 83 ASP A C 1
ATOM 655 O O . ASP A 1 83 ? 11.770 -5.159 1.045 1.00 97.62 83 ASP A O 1
ATOM 659 N N . LEU A 1 84 ? 10.045 -3.714 0.929 1.00 96.81 84 LEU A N 1
ATOM 660 C CA . LEU A 1 84 ? 9.901 -3.477 2.367 1.00 96.81 84 LEU A CA 1
ATOM 661 C C . LEU A 1 84 ? 11.194 -2.944 3.011 1.00 96.81 84 LEU A C 1
ATOM 663 O O . LEU A 1 84 ? 11.452 -3.168 4.193 1.00 96.81 84 LEU A O 1
ATOM 667 N N . THR A 1 85 ? 12.013 -2.222 2.243 1.00 97.31 85 THR A N 1
ATOM 668 C CA . THR A 1 85 ? 13.263 -1.609 2.717 1.00 97.31 85 THR A CA 1
ATOM 669 C C . THR A 1 85 ? 13.061 -0.172 3.197 1.00 97.31 85 THR A C 1
ATOM 671 O O . THR A 1 85 ? 13.896 0.347 3.934 1.00 97.31 85 THR A O 1
ATOM 674 N N . ASN A 1 86 ? 11.930 0.455 2.852 1.00 95.12 86 ASN A N 1
ATOM 675 C CA . ASN A 1 86 ? 11.564 1.808 3.274 1.00 95.12 86 ASN A CA 1
ATOM 676 C C . ASN A 1 86 ? 10.304 1.821 4.157 1.00 95.12 86 ASN A C 1
ATOM 678 O O . ASN A 1 86 ? 9.256 2.364 3.805 1.00 95.12 86 ASN A O 1
ATOM 682 N N . LEU A 1 87 ? 10.412 1.215 5.342 1.00 93.38 87 LEU A N 1
ATOM 683 C CA . LEU A 1 87 ? 9.314 1.140 6.318 1.00 93.38 87 LEU A CA 1
ATOM 684 C C . LEU A 1 87 ? 8.853 2.519 6.821 1.00 93.38 87 LEU A C 1
ATOM 686 O O . LEU A 1 87 ? 7.693 2.686 7.206 1.00 93.38 87 LEU A O 1
ATOM 690 N N . SER A 1 88 ? 9.746 3.515 6.805 1.00 93.19 88 SER A N 1
ATOM 691 C CA . SER A 1 88 ? 9.407 4.901 7.134 1.00 93.19 88 SER A CA 1
ATOM 692 C C . SER A 1 88 ? 8.378 5.480 6.173 1.00 93.19 88 SER A C 1
ATOM 694 O O . SER A 1 88 ? 7.438 6.129 6.628 1.00 93.19 88 SER A O 1
ATOM 696 N N . GLU A 1 89 ? 8.513 5.215 4.872 1.00 95.00 89 GLU A N 1
ATOM 697 C CA . GLU A 1 89 ? 7.557 5.721 3.892 1.00 95.00 89 GLU A CA 1
ATOM 698 C C . GLU A 1 89 ? 6.215 5.005 4.004 1.00 95.00 89 GLU A C 1
ATOM 700 O O . GLU A 1 89 ? 5.177 5.658 4.022 1.00 95.00 89 GLU A O 1
ATOM 705 N N . ILE A 1 90 ? 6.223 3.688 4.219 1.00 95.44 90 ILE A N 1
ATOM 706 C CA . ILE A 1 90 ? 4.994 2.922 4.476 1.00 95.44 90 ILE A CA 1
ATOM 707 C C . ILE A 1 90 ? 4.250 3.486 5.697 1.00 95.44 90 ILE A C 1
ATOM 709 O O . ILE A 1 90 ? 3.041 3.702 5.649 1.00 95.44 90 ILE A O 1
ATOM 713 N N . SER A 1 91 ? 4.977 3.810 6.769 1.00 94.31 91 SER A N 1
ATOM 714 C CA . SER A 1 91 ? 4.392 4.424 7.968 1.00 94.31 91 SER A CA 1
ATOM 715 C C . SER A 1 91 ? 3.874 5.844 7.716 1.00 94.31 91 SER A C 1
ATOM 717 O O . SER A 1 91 ? 2.850 6.240 8.274 1.00 94.31 91 SER A O 1
ATOM 719 N N . ARG A 1 92 ? 4.559 6.631 6.874 1.00 94.75 92 ARG A N 1
ATOM 720 C CA . ARG A 1 92 ? 4.106 7.970 6.470 1.00 94.75 92 ARG A CA 1
ATOM 721 C C . ARG A 1 92 ? 2.803 7.893 5.672 1.00 94.75 92 ARG A C 1
ATOM 723 O O . ARG A 1 92 ? 1.896 8.677 5.935 1.00 94.75 92 ARG A O 1
ATOM 730 N N . LEU A 1 93 ? 2.706 6.946 4.740 1.00 94.19 93 LEU A N 1
ATOM 731 C CA . LEU A 1 93 ? 1.512 6.690 3.934 1.00 94.19 93 LEU A CA 1
ATOM 732 C C . LEU A 1 93 ? 0.338 6.219 4.794 1.00 94.19 93 LEU A C 1
ATOM 734 O O . LEU A 1 93 ? -0.771 6.705 4.613 1.00 94.19 93 LEU A O 1
ATOM 738 N N . ALA A 1 94 ? 0.580 5.337 5.766 1.00 92.38 94 ALA A N 1
ATOM 739 C CA . ALA A 1 94 ? -0.442 4.906 6.7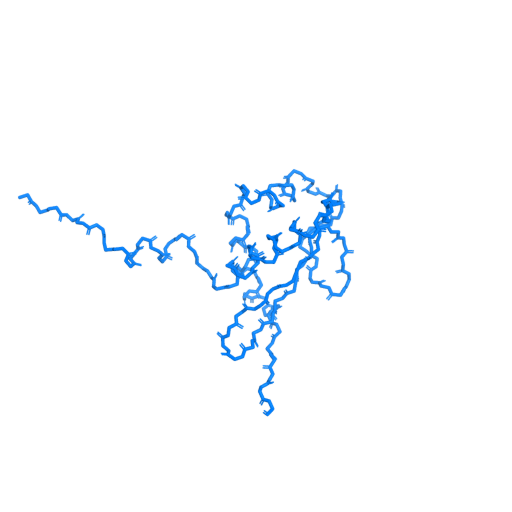18 1.00 92.38 94 ALA A CA 1
ATOM 740 C C . ALA A 1 94 ? -1.031 6.080 7.513 1.00 92.38 94 ALA A C 1
ATOM 742 O O . ALA A 1 94 ? -2.247 6.222 7.595 1.00 92.38 94 ALA A O 1
ATOM 743 N N . ARG A 1 95 ? -0.176 6.977 8.017 1.00 91.06 95 ARG A N 1
ATOM 744 C CA . ARG A 1 95 ? -0.623 8.209 8.688 1.00 91.06 95 ARG A CA 1
ATOM 745 C C . ARG A 1 95 ? -1.389 9.148 7.763 1.00 91.06 95 ARG A C 1
ATOM 747 O O . ARG A 1 95 ? -2.302 9.828 8.213 1.00 91.06 95 ARG A O 1
ATOM 754 N N . LEU A 1 96 ? -1.002 9.218 6.490 1.00 91.75 96 LEU A N 1
ATOM 755 C CA . LEU A 1 96 ? -1.736 9.997 5.496 1.00 91.75 96 LEU A CA 1
ATOM 756 C C . LEU A 1 96 ? -3.145 9.423 5.292 1.00 91.75 96 LEU A C 1
ATOM 758 O O . LEU A 1 96 ? -4.104 10.177 5.351 1.00 91.75 96 LEU A O 1
ATOM 762 N N . MET A 1 97 ? -3.272 8.100 5.138 1.00 91.00 97 MET A N 1
ATOM 763 C CA . MET A 1 97 ? -4.571 7.429 4.998 1.00 91.00 97 MET A CA 1
ATOM 764 C C . MET A 1 97 ? -5.495 7.675 6.192 1.00 91.00 97 MET A C 1
ATOM 766 O O . MET A 1 97 ? -6.686 7.899 6.004 1.00 91.00 97 MET A O 1
ATOM 770 N N . GLU A 1 98 ? -4.943 7.649 7.406 1.00 88.31 98 GLU A N 1
ATOM 771 C CA . GLU A 1 98 ? -5.688 7.929 8.636 1.00 88.31 98 GLU A CA 1
ATOM 772 C C . GLU A 1 98 ? -6.166 9.388 8.701 1.00 88.31 98 GLU A C 1
ATOM 774 O O . GLU A 1 98 ? -7.329 9.642 8.997 1.00 88.31 98 GLU A O 1
ATOM 779 N N . ASN A 1 99 ? -5.294 10.350 8.379 1.00 88.19 99 ASN A N 1
ATOM 780 C CA . ASN A 1 99 ? -5.617 11.778 8.457 1.00 88.19 99 ASN A CA 1
ATOM 781 C C . ASN A 1 99 ? -6.586 12.254 7.366 1.00 88.19 99 ASN A C 1
ATOM 783 O O . ASN A 1 99 ? -7.348 13.186 7.601 1.00 88.19 99 ASN A O 1
ATOM 787 N N . GLU A 1 100 ? -6.522 11.655 6.177 1.00 87.56 100 GLU A N 1
ATOM 788 C CA . GLU A 1 100 ? -7.348 12.032 5.022 1.00 87.56 100 GLU A CA 1
ATOM 789 C C . GLU A 1 100 ? -8.647 11.211 4.930 1.00 87.56 100 GLU A C 1
ATOM 791 O O . GLU A 1 100 ? -9.359 11.297 3.931 1.00 87.56 100 GLU A O 1
ATOM 796 N N . GLU A 1 101 ? -8.957 10.403 5.953 1.00 86.25 101 GLU A N 1
ATOM 797 C CA . GLU A 1 101 ? -10.155 9.552 6.015 1.00 86.25 101 GLU A CA 1
ATOM 798 C C . GLU A 1 101 ? -10.270 8.572 4.826 1.00 86.25 101 GLU A C 1
ATOM 800 O O . GLU A 1 101 ? -11.358 8.241 4.361 1.00 86.25 101 GLU A O 1
ATOM 805 N N . TRP A 1 102 ? -9.135 8.067 4.324 1.00 90.12 102 TRP A N 1
ATOM 806 C CA . TRP A 1 102 ? -9.088 7.089 3.221 1.00 90.12 102 TRP A CA 1
ATOM 807 C C . TRP A 1 102 ? -9.311 5.642 3.674 1.00 90.12 102 TRP A C 1
ATOM 809 O O . TRP A 1 102 ? -9.244 4.716 2.864 1.00 90.12 102 TRP A O 1
ATOM 819 N N . VAL A 1 103 ? -9.557 5.438 4.967 1.00 89.38 103 VAL A N 1
ATOM 820 C CA . VAL A 1 103 ? -9.967 4.151 5.525 1.00 89.38 103 VAL A CA 1
ATOM 821 C C . VAL A 1 103 ? -11.468 3.995 5.333 1.00 89.38 103 VAL A C 1
ATOM 823 O O . VAL A 1 103 ? -12.260 4.779 5.854 1.00 89.38 103 VAL A O 1
ATOM 826 N N . ASN A 1 104 ? -11.867 2.942 4.633 1.00 90.19 104 ASN A N 1
ATOM 827 C CA . ASN A 1 104 ? -13.268 2.603 4.463 1.00 90.19 104 ASN A CA 1
ATOM 828 C C . ASN A 1 104 ? -13.784 1.839 5.693 1.00 90.19 104 ASN A C 1
ATOM 830 O O . ASN A 1 104 ? -13.301 0.755 6.016 1.00 90.19 104 ASN A O 1
ATOM 834 N N . VAL A 1 105 ? -14.764 2.401 6.400 1.00 88.44 105 VAL A N 1
ATOM 835 C CA . VAL A 1 105 ? -15.373 1.748 7.567 1.00 88.44 105 VAL A CA 1
ATOM 836 C C . VAL A 1 105 ? -16.501 0.838 7.096 1.00 88.44 105 VAL A C 1
ATOM 838 O O . VAL A 1 105 ? -17.512 1.317 6.581 1.00 88.44 105 VAL A O 1
ATOM 841 N N . VAL A 1 106 ? -16.344 -0.470 7.295 1.00 87.81 106 VAL A N 1
ATOM 842 C CA . VAL A 1 106 ? -17.355 -1.465 6.922 1.00 87.81 106 VAL A CA 1
ATOM 843 C C . VAL A 1 106 ? -18.300 -1.677 8.113 1.00 87.81 106 VAL A C 1
ATOM 845 O O . VAL A 1 106 ? -17.833 -2.067 9.184 1.00 87.81 106 VAL A O 1
ATOM 848 N N . PRO A 1 107 ? -19.612 -1.399 7.981 1.00 77.69 107 PRO A N 1
ATOM 849 C CA . PRO A 1 107 ? -20.571 -1.622 9.058 1.00 77.69 107 PRO A CA 1
ATOM 850 C C . PRO A 1 107 ? -20.746 -3.110 9.364 1.00 77.69 107 PRO A C 1
ATOM 852 O O . PRO A 1 107 ? -20.768 -3.936 8.453 1.00 77.69 107 PRO A O 1
ATOM 855 N N . ASN A 1 108 ? -20.950 -3.426 10.641 1.00 68.62 108 ASN A N 1
ATOM 856 C CA . ASN A 1 108 ? -21.406 -4.746 11.061 1.00 68.62 108 ASN A CA 1
ATOM 857 C C . ASN A 1 108 ? -22.928 -4.820 10.902 1.00 68.62 108 ASN A C 1
ATOM 859 O O . ASN A 1 108 ? -23.640 -4.068 11.574 1.00 68.62 108 ASN A O 1
ATOM 863 N N . ASP A 1 109 ? -23.402 -5.701 10.020 1.00 63.06 109 ASP A N 1
ATOM 864 C CA . ASP A 1 109 ? -24.826 -6.039 9.864 1.00 63.06 109 ASP A CA 1
ATOM 865 C C . ASP A 1 109 ? -25.333 -6.967 10.986 1.00 63.06 109 ASP A C 1
ATOM 867 O O . ASP A 1 109 ? -24.591 -7.895 11.393 1.00 63.06 109 ASP A O 1
#

Radius of gyration: 15.84 Å; chains: 1; bounding box: 48×26×53 Å

Sequence (109 aa):
MSDKIPNEQETTERVYGCAITAAVIDAIKDYKSRGWPNRGGFSVAVDLVDGEYYARCSFSNDEDMTIMYREDTETELVTSIYDLTNLSEISRLARLMENEEWVNVVPND

Secondary structure (DSSP, 8-state):
----PPPHHHHHHTTS--HHHHHHHHHHHHHHHTTPPP-S-EEEEEEEETTEEEEEEESS--TTSEEEE-TTTSHHHHHHHHTT--HHHHHHHHHHHHHTT-EEEPPP-

pLDDT: mean 85.76, std 18.26, range [39.97, 98.38]

Foldseek 3Di:
DDPPPPDPVVVVCVQQPDLQLVQLLVQLVVCVVVVHDQQQWKFKAWEQDPNHIHMHMDNADDPVTHTPGHGPPCRVVSVCVSVVVCSVVSVVVSVVCVVVVRYHYDDDD

Organism: Pseudomonas plecoglossicida (NCBI:txid70775)